Protein AF-A0A3M6UM29-F1 (afdb_monomer_lite)

pLDDT: mean 79.61, std 13.06, range [40.94, 95.94]

Sequence (146 aa):
MTEQHSGCDASINTTGNTGFNSPPLSGGSNGEGGQTDKPPCGGGGGGFYSNGENSKNSGGGGKGGKGFLNGGEGGTHWGGFGGGGGYINFNESPGGGGGYSGGSGGANKNISCGGGGGSFNNGTNQQNECCYKTVGHGKVIITFLY

Radius of gyration: 13.98 Å; chains: 1; bounding box: 46×28×44 Å

Structure (mmCIF, N/CA/C/O backbone):
data_AF-A0A3M6UM29-F1
#
_entry.id   AF-A0A3M6UM29-F1
#
loop_
_atom_site.group_PDB
_atom_site.id
_atom_site.type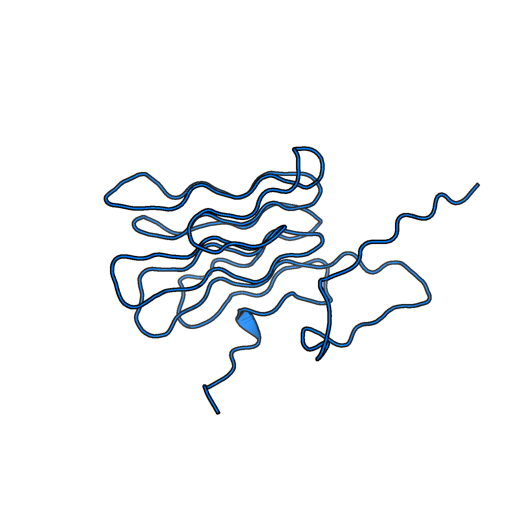_symbol
_atom_site.label_atom_id
_atom_site.label_alt_id
_atom_site.label_comp_id
_atom_site.label_asym_id
_atom_site.label_entity_id
_atom_site.label_seq_id
_atom_site.pdbx_PDB_ins_code
_atom_site.Cartn_x
_atom_site.Cartn_y
_atom_site.Cartn_z
_atom_site.occupancy
_atom_site.B_iso_or_equiv
_atom_site.auth_seq_id
_atom_site.auth_comp_id
_atom_site.auth_asym_id
_atom_site.auth_atom_id
_atom_site.pdbx_PDB_model_num
ATOM 1 N N . MET A 1 1 ? 24.978 -6.856 7.317 1.00 40.94 1 MET A N 1
ATOM 2 C CA . MET A 1 1 ? 23.648 -6.241 7.483 1.00 40.94 1 MET A CA 1
ATOM 3 C C . MET A 1 1 ? 23.496 -5.231 6.371 1.00 40.94 1 MET A C 1
ATOM 5 O O . MET A 1 1 ? 24.379 -4.396 6.231 1.00 40.94 1 MET A O 1
ATOM 9 N N . THR A 1 2 ? 22.473 -5.377 5.537 1.00 56.03 2 THR A N 1
ATOM 10 C CA . THR A 1 2 ? 22.030 -4.328 4.611 1.00 56.03 2 THR A CA 1
ATOM 11 C C . THR A 1 2 ? 21.560 -3.125 5.428 1.00 56.03 2 THR A C 1
ATOM 13 O O . THR A 1 2 ? 20.9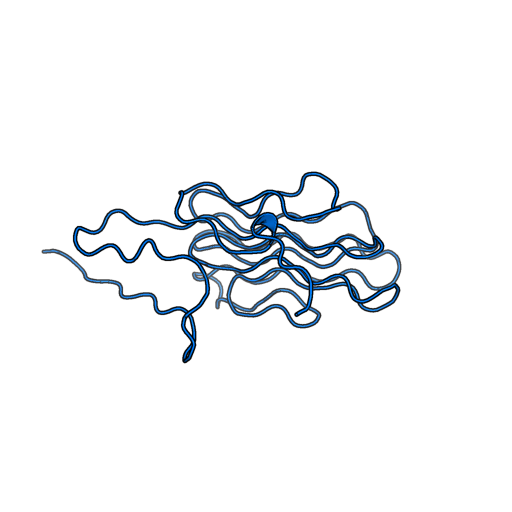78 -3.311 6.497 1.00 56.03 2 THR A O 1
ATOM 16 N N . GLU A 1 3 ? 21.868 -1.908 4.979 1.00 66.75 3 GLU A N 1
ATOM 17 C CA . GLU A 1 3 ? 21.378 -0.697 5.639 1.00 66.75 3 GLU A CA 1
ATOM 18 C C . GLU A 1 3 ? 19.846 -0.690 5.634 1.00 66.75 3 GLU A C 1
ATOM 20 O O . GLU A 1 3 ? 19.208 -0.978 4.621 1.00 66.75 3 GLU A O 1
ATOM 25 N N . GLN A 1 4 ? 19.263 -0.423 6.799 1.00 70.81 4 GLN A N 1
ATOM 26 C CA . GLN A 1 4 ? 17.821 -0.388 6.994 1.00 70.81 4 GLN A CA 1
ATOM 27 C C . GLN A 1 4 ? 17.336 1.057 6.923 1.00 70.81 4 GLN A C 1
ATOM 29 O O . GLN A 1 4 ? 17.934 1.962 7.507 1.00 70.81 4 GLN A O 1
ATOM 34 N N . HIS A 1 5 ? 16.201 1.259 6.262 1.00 81.44 5 HIS A N 1
ATOM 35 C CA . HIS A 1 5 ? 15.602 2.571 6.095 1.00 81.44 5 HIS A CA 1
ATOM 36 C C . HIS A 1 5 ? 14.177 2.572 6.655 1.00 81.44 5 HIS A C 1
ATOM 38 O O . HIS A 1 5 ? 13.233 2.168 5.983 1.00 81.44 5 HIS A O 1
ATOM 44 N N . SER A 1 6 ? 14.007 3.081 7.877 1.00 83.25 6 SER A N 1
ATOM 45 C CA . SER A 1 6 ? 12.703 3.155 8.564 1.00 83.25 6 SER A CA 1
ATOM 46 C C . SER A 1 6 ? 11.633 3.935 7.790 1.00 83.25 6 SER A C 1
ATOM 48 O O . SER A 1 6 ? 10.443 3.760 8.023 1.00 83.25 6 SER A O 1
ATOM 50 N N . GLY A 1 7 ? 12.037 4.774 6.833 1.00 87.50 7 GLY A N 1
ATOM 51 C CA . GLY A 1 7 ? 11.116 5.443 5.922 1.00 87.50 7 GLY A CA 1
ATOM 52 C C . GLY A 1 7 ? 10.334 4.480 5.021 1.00 87.50 7 GLY A C 1
ATOM 53 O O . GLY A 1 7 ? 9.215 4.813 4.640 1.00 87.50 7 GLY A O 1
ATOM 54 N N . CYS A 1 8 ? 10.891 3.311 4.682 1.00 87.31 8 CYS A N 1
ATOM 55 C CA . CYS A 1 8 ? 10.223 2.310 3.838 1.00 87.31 8 CYS A CA 1
ATOM 56 C C . CYS A 1 8 ? 9.182 1.487 4.597 1.00 87.31 8 CYS A C 1
ATOM 58 O O . CYS A 1 8 ? 8.257 0.919 4.010 1.00 87.31 8 CYS A O 1
ATOM 60 N N . ASP A 1 9 ? 9.379 1.409 5.907 1.00 85.75 9 ASP A N 1
ATOM 61 C CA . ASP A 1 9 ? 8.584 0.626 6.827 1.00 85.75 9 ASP A CA 1
ATOM 62 C C . ASP A 1 9 ? 7.226 1.301 7.067 1.00 85.75 9 ASP A C 1
ATOM 64 O O . ASP A 1 9 ? 7.090 2.523 6.955 1.00 85.75 9 ASP A O 1
ATOM 68 N N . ALA A 1 10 ? 6.200 0.509 7.383 1.00 84.06 10 ALA A N 1
ATOM 69 C CA . ALA A 1 10 ? 4.879 1.040 7.709 1.00 84.06 10 ALA A CA 1
ATOM 70 C C . ALA A 1 10 ? 4.936 1.932 8.962 1.00 84.06 10 ALA A C 1
ATOM 72 O O . ALA A 1 10 ? 5.679 1.677 9.908 1.00 84.06 10 ALA A O 1
ATOM 73 N N . SER A 1 11 ? 4.120 2.981 8.984 1.00 84.81 11 SER A N 1
ATOM 74 C CA . SER A 1 11 ? 4.041 3.913 10.107 1.00 84.81 11 SER A CA 1
ATOM 75 C C . SER A 1 11 ? 3.013 3.437 11.130 1.00 84.81 11 SER A C 1
ATOM 77 O O . SER A 1 11 ? 1.945 2.947 10.766 1.00 84.81 11 SER A O 1
ATOM 79 N N . ILE A 1 12 ? 3.304 3.622 12.421 1.00 82.81 12 ILE A N 1
ATOM 80 C CA . ILE A 1 12 ? 2.328 3.409 13.507 1.00 82.81 12 ILE A CA 1
ATOM 81 C C . ILE A 1 12 ? 1.291 4.536 13.596 1.00 82.81 12 ILE A C 1
ATOM 83 O O . ILE A 1 12 ? 0.257 4.376 14.240 1.00 82.81 12 ILE A O 1
ATOM 87 N N . ASN A 1 13 ? 1.559 5.668 12.944 1.00 85.25 13 ASN A N 1
ATOM 88 C CA . ASN A 1 13 ? 0.645 6.799 12.873 1.00 85.25 13 ASN A CA 1
ATOM 89 C C . ASN A 1 13 ? -0.325 6.628 11.706 1.00 85.25 13 ASN A C 1
ATOM 91 O O . ASN A 1 13 ? -0.055 5.894 10.758 1.00 85.25 13 ASN A O 1
ATOM 95 N N . THR A 1 14 ? -1.406 7.405 11.715 1.00 87.38 14 THR A N 1
ATOM 96 C CA . THR A 1 14 ? -2.352 7.471 10.591 1.00 87.38 14 THR A CA 1
ATOM 97 C C . THR A 1 14 ? -1.738 8.018 9.310 1.00 87.38 14 THR A C 1
ATOM 99 O O . THR A 1 14 ? -2.303 7.798 8.242 1.00 87.38 14 THR A O 1
ATOM 102 N N . THR A 1 15 ? -0.585 8.679 9.400 1.00 91.12 15 THR A N 1
ATOM 103 C CA . THR A 1 15 ? 0.176 9.209 8.267 1.00 91.12 15 THR A CA 1
ATOM 104 C C . THR A 1 15 ? 1.334 8.289 7.900 1.00 91.12 15 THR A C 1
ATOM 106 O O . THR A 1 15 ? 2.078 7.853 8.783 1.00 91.12 15 THR A O 1
ATOM 109 N N . GLY A 1 16 ? 1.491 8.018 6.602 1.00 90.50 16 GLY A N 1
ATOM 110 C CA . GLY A 1 16 ? 2.591 7.220 6.064 1.00 90.50 16 GLY A CA 1
ATOM 111 C C . GLY A 1 16 ? 3.958 7.909 6.123 1.00 90.50 16 GLY A C 1
ATOM 112 O O . GLY A 1 16 ? 4.074 9.131 6.216 1.00 90.50 16 GLY A O 1
ATOM 113 N N . ASN A 1 17 ? 5.008 7.097 6.052 1.00 90.88 17 ASN A N 1
ATOM 114 C CA . ASN A 1 17 ? 6.402 7.526 6.030 1.00 90.88 17 ASN A CA 1
ATOM 115 C C . ASN A 1 17 ? 6.825 7.973 4.627 1.00 90.88 17 ASN A C 1
ATOM 117 O O . ASN A 1 17 ? 6.224 7.567 3.641 1.00 90.88 17 ASN A O 1
ATOM 121 N N . THR A 1 18 ? 7.883 8.779 4.518 1.00 89.31 18 THR A N 1
ATOM 122 C CA . THR A 1 18 ? 8.350 9.397 3.258 1.00 89.31 18 THR A CA 1
ATOM 123 C C . THR A 1 18 ? 9.221 8.508 2.364 1.00 89.31 18 THR A C 1
ATOM 125 O O . THR A 1 18 ? 9.541 8.914 1.250 1.00 89.31 18 THR A O 1
ATOM 128 N N . GLY A 1 19 ? 9.646 7.333 2.836 1.00 88.75 19 GLY A N 1
ATOM 129 C CA . GLY A 1 19 ? 10.620 6.489 2.132 1.00 88.75 19 GLY A CA 1
ATOM 130 C C . GLY A 1 19 ? 12.065 6.952 2.318 1.00 88.75 19 GLY A C 1
ATOM 131 O O . GLY A 1 19 ? 12.370 7.756 3.203 1.00 88.75 19 GLY A O 1
ATOM 132 N N . PHE A 1 20 ? 12.961 6.430 1.480 1.00 87.88 20 PHE A N 1
ATOM 133 C CA . PHE A 1 20 ? 14.392 6.732 1.498 1.00 87.88 20 PHE A CA 1
ATOM 134 C C . PHE A 1 20 ? 14.919 6.995 0.095 1.00 87.88 20 PHE A C 1
ATOM 136 O O . PHE A 1 20 ? 14.619 6.245 -0.832 1.00 87.88 20 PHE A O 1
ATOM 143 N N . ASN A 1 21 ? 15.707 8.068 -0.040 1.00 80.81 21 ASN A N 1
ATOM 144 C CA . ASN A 1 21 ? 16.340 8.502 -1.289 1.00 80.81 21 ASN A CA 1
ATOM 145 C C . ASN A 1 21 ? 15.387 8.536 -2.504 1.00 80.81 21 ASN A C 1
ATOM 147 O O . ASN A 1 21 ? 15.790 8.411 -3.660 1.00 80.81 21 ASN A O 1
ATOM 151 N N . SER A 1 22 ? 14.104 8.745 -2.227 1.00 69.38 22 SER A N 1
ATOM 152 C CA . SER A 1 22 ? 13.019 8.872 -3.188 1.00 69.38 22 SER A CA 1
ATOM 153 C C . SER A 1 22 ? 12.535 10.327 -3.176 1.00 69.38 22 SER A C 1
ATOM 155 O O . SER A 1 22 ? 12.710 11.030 -2.178 1.00 69.38 22 SER A O 1
ATOM 157 N N . PRO A 1 23 ? 11.965 10.841 -4.281 1.00 66.56 23 PRO A N 1
ATOM 158 C CA . PRO A 1 23 ? 11.116 12.034 -4.214 1.00 66.56 23 PRO A CA 1
ATOM 159 C C . PRO A 1 23 ? 10.088 11.868 -3.081 1.00 66.56 23 PRO A C 1
ATOM 161 O O . PRO A 1 23 ? 9.762 10.725 -2.763 1.00 66.56 23 PRO A O 1
ATOM 164 N N . PRO A 1 24 ? 9.599 12.959 -2.461 1.00 62.28 24 PRO A N 1
ATOM 165 C CA . PRO A 1 24 ? 8.769 12.902 -1.258 1.00 62.28 24 PRO A CA 1
ATOM 166 C C . PRO A 1 24 ? 7.397 12.299 -1.573 1.00 62.28 24 PRO A C 1
ATOM 168 O O . PRO A 1 24 ? 6.405 12.999 -1.740 1.00 62.28 24 PRO A O 1
ATOM 171 N N . LEU A 1 25 ? 7.357 10.979 -1.683 1.00 72.12 25 LEU A N 1
ATOM 172 C CA . LEU A 1 25 ? 6.161 10.188 -1.868 1.00 72.12 25 LEU A CA 1
ATOM 173 C C . LEU A 1 25 ? 5.981 9.427 -0.586 1.00 72.12 25 LEU A C 1
ATOM 175 O O . LEU A 1 25 ? 6.502 8.325 -0.396 1.00 72.12 25 LEU A O 1
ATOM 179 N N . SER A 1 26 ? 5.267 10.081 0.314 1.00 85.06 26 SER A N 1
ATOM 180 C CA . SER A 1 26 ? 4.799 9.433 1.513 1.00 85.06 26 SER A CA 1
ATOM 181 C C . SER A 1 26 ? 3.896 8.262 1.154 1.00 85.06 26 SER A C 1
ATOM 183 O O . SER A 1 26 ? 3.124 8.320 0.190 1.00 85.06 26 SER A O 1
ATOM 185 N N . GLY A 1 27 ? 3.976 7.202 1.952 1.00 90.81 27 GLY A N 1
ATOM 186 C CA . GLY A 1 27 ? 2.893 6.240 2.019 1.00 90.81 27 GLY A CA 1
ATOM 187 C C . GLY A 1 27 ? 1.572 6.960 2.300 1.00 90.81 27 GLY A C 1
ATOM 188 O O . GLY A 1 27 ? 1.536 8.072 2.836 1.00 90.81 27 GLY A O 1
ATOM 189 N N . GLY A 1 28 ? 0.479 6.326 1.904 1.00 93.81 28 GLY A N 1
ATOM 190 C CA . GLY A 1 28 ? -0.867 6.824 2.113 1.00 93.81 28 GLY A CA 1
ATOM 191 C C . GLY A 1 28 ? -1.166 7.058 3.590 1.00 93.81 28 GLY A C 1
ATOM 192 O O . GLY A 1 28 ? -0.521 6.507 4.491 1.00 93.81 28 GLY A O 1
ATOM 193 N N . SER A 1 29 ? -2.190 7.870 3.819 1.00 93.56 29 SER A N 1
ATOM 194 C CA . SER A 1 29 ? -2.623 8.286 5.148 1.00 93.56 29 SER A CA 1
ATOM 195 C C . SER A 1 29 ? -4.117 8.064 5.300 1.00 93.56 29 SER A C 1
ATOM 197 O O . SER A 1 29 ? -4.854 8.126 4.321 1.00 93.56 29 SER A O 1
ATOM 199 N N . ASN A 1 30 ? -4.581 7.852 6.529 1.00 91.94 30 ASN A N 1
ATOM 200 C CA . ASN A 1 30 ? -6.003 7.722 6.856 1.00 91.94 30 ASN A CA 1
ATOM 201 C C . ASN A 1 30 ? -6.750 6.650 6.039 1.00 91.94 30 ASN A C 1
ATOM 203 O O . ASN A 1 30 ? -7.963 6.732 5.891 1.00 91.94 30 ASN A O 1
ATOM 207 N N . GLY A 1 31 ? -6.053 5.610 5.574 1.00 91.75 31 GLY A N 1
ATOM 208 C CA . GLY A 1 31 ? -6.652 4.504 4.825 1.00 91.75 31 GLY A CA 1
ATOM 209 C C . GLY A 1 31 ? -6.635 4.711 3.315 1.00 91.75 31 GLY A C 1
ATOM 210 O O . GLY A 1 31 ? -7.186 3.892 2.583 1.00 91.75 31 GLY A O 1
ATOM 211 N N . GLU A 1 32 ? -5.995 5.774 2.840 1.00 95.94 32 GLU A N 1
ATOM 212 C CA . GLU A 1 32 ? -5.807 6.021 1.417 1.00 95.94 32 GLU A CA 1
ATOM 213 C C . GLU A 1 32 ? -4.661 5.182 0.835 1.00 95.94 32 GLU A C 1
ATOM 215 O O . GLU A 1 32 ? -3.726 4.778 1.536 1.00 95.94 32 GLU A O 1
ATOM 220 N N . GLY A 1 33 ? -4.734 4.906 -0.466 1.00 94.56 33 GLY A N 1
ATOM 221 C CA . GLY A 1 33 ? -3.656 4.289 -1.229 1.00 94.56 33 GLY A CA 1
ATOM 222 C C . GLY A 1 33 ? -2.397 5.155 -1.284 1.00 94.56 33 GLY A C 1
ATOM 223 O O . GLY A 1 33 ? -2.428 6.370 -1.089 1.00 94.56 33 GLY A O 1
ATOM 224 N N . GLY A 1 34 ? -1.266 4.509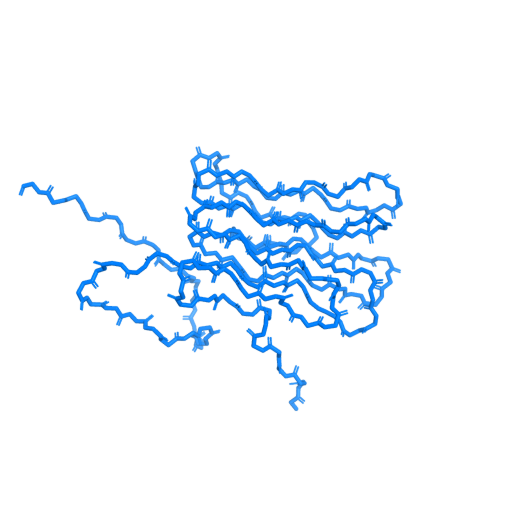 -1.546 1.00 93.06 34 GLY A N 1
ATOM 225 C CA . GLY A 1 34 ? 0.017 5.172 -1.721 1.00 93.06 34 GLY A CA 1
ATOM 226 C C . GLY A 1 34 ? 0.146 5.829 -3.093 1.00 93.06 34 GLY A C 1
ATOM 227 O O . GLY A 1 34 ? -0.472 5.407 -4.076 1.00 93.06 34 GLY A O 1
ATOM 228 N N . GLN A 1 35 ? 0.986 6.859 -3.151 1.00 90.81 35 GLN A N 1
ATOM 229 C CA . GLN A 1 35 ? 1.280 7.611 -4.372 1.00 90.81 35 GLN A CA 1
ATOM 230 C C . GLN A 1 35 ? 2.491 7.039 -5.121 1.00 90.81 35 GLN A C 1
ATOM 232 O O . GLN A 1 35 ? 3.201 6.162 -4.622 1.00 90.81 35 GLN A O 1
ATOM 237 N N . THR A 1 36 ? 2.743 7.541 -6.325 1.00 86.62 36 THR A N 1
ATOM 238 C CA . THR A 1 36 ? 3.941 7.225 -7.121 1.00 86.62 36 THR A CA 1
ATOM 239 C C . THR A 1 36 ? 4.513 8.478 -7.786 1.00 86.62 36 THR A C 1
ATOM 241 O O . THR A 1 36 ? 3.822 9.485 -7.916 1.00 86.62 36 THR A O 1
ATOM 244 N N . ASP A 1 37 ? 5.788 8.443 -8.189 1.00 78.38 37 ASP A N 1
ATOM 245 C CA . ASP A 1 37 ? 6.424 9.589 -8.849 1.00 78.38 37 ASP A CA 1
ATOM 246 C C . ASP A 1 37 ? 6.156 9.593 -10.354 1.00 78.38 37 ASP A C 1
ATOM 248 O O . ASP A 1 37 ? 5.614 8.657 -10.958 1.00 78.38 37 ASP A O 1
ATOM 252 N N . LYS A 1 38 ? 6.643 10.659 -10.988 1.00 71.88 38 LYS A N 1
ATOM 253 C CA . LYS A 1 38 ? 6.858 10.736 -12.423 1.00 71.88 38 LYS A CA 1
ATOM 254 C C . LYS A 1 38 ? 7.617 9.505 -12.935 1.00 71.88 38 LYS A C 1
ATOM 256 O O . LYS A 1 38 ? 8.562 9.034 -12.309 1.00 71.88 38 LYS A O 1
ATOM 261 N N . PRO A 1 39 ? 7.217 8.989 -14.100 1.00 68.56 39 PRO A N 1
ATOM 262 C CA . PRO A 1 39 ? 7.740 7.739 -14.611 1.00 68.56 39 PRO A CA 1
ATOM 263 C C . PRO A 1 39 ? 9.212 7.824 -15.035 1.00 68.56 39 PRO A C 1
ATOM 265 O O . PRO A 1 39 ? 9.683 8.902 -15.408 1.00 68.56 39 PRO A O 1
ATOM 268 N N . PRO A 1 40 ? 9.906 6.675 -15.074 1.00 70.44 40 PRO A N 1
ATOM 269 C CA . PRO A 1 40 ? 9.375 5.344 -14.760 1.00 70.44 40 PRO A CA 1
ATOM 270 C C . PRO A 1 40 ? 9.507 5.011 -13.262 1.00 70.44 40 PRO A C 1
ATOM 272 O O . PRO A 1 40 ? 10.611 5.033 -12.736 1.00 70.44 40 PRO A O 1
ATOM 275 N N . CYS A 1 41 ? 8.398 4.697 -12.580 1.00 80.31 41 CYS A N 1
ATOM 276 C CA . CYS A 1 41 ? 8.378 4.322 -11.156 1.00 80.31 41 CYS A CA 1
ATOM 277 C C . CYS A 1 41 ? 7.446 3.126 -10.899 1.00 80.31 41 CYS A C 1
ATOM 279 O O . CYS A 1 41 ? 6.612 2.770 -11.737 1.00 80.31 41 CYS A O 1
ATOM 281 N N . GLY A 1 42 ? 7.569 2.494 -9.734 1.00 86.81 42 GLY A N 1
ATOM 282 C CA . GLY A 1 42 ? 6.623 1.478 -9.273 1.00 86.81 42 GLY A CA 1
ATOM 283 C C . GLY A 1 42 ? 5.257 2.080 -8.928 1.00 86.81 42 GLY A C 1
ATOM 284 O O . GLY A 1 42 ? 5.158 3.269 -8.647 1.00 86.81 42 GLY A O 1
ATOM 285 N N . GLY A 1 43 ? 4.180 1.295 -8.972 1.00 90.00 43 GLY A N 1
ATOM 286 C CA . GLY A 1 43 ? 2.846 1.774 -8.576 1.00 90.00 43 GLY A CA 1
ATOM 287 C C . GLY A 1 43 ? 2.712 1.885 -7.055 1.00 90.00 43 GLY A C 1
ATOM 288 O O . GLY A 1 43 ? 3.391 1.167 -6.329 1.00 90.00 43 GLY A O 1
ATOM 289 N N . GLY A 1 44 ? 1.835 2.748 -6.552 1.00 92.62 44 GLY A N 1
ATOM 290 C CA . GLY A 1 44 ? 1.518 2.796 -5.122 1.00 92.62 44 GLY A CA 1
ATOM 291 C C . GLY A 1 44 ? 0.701 1.583 -4.662 1.00 92.62 44 GLY A C 1
ATOM 292 O O . GLY A 1 44 ? 0.058 0.913 -5.460 1.00 92.62 44 GLY A O 1
ATOM 293 N N . GLY A 1 45 ? 0.707 1.273 -3.375 1.00 93.88 45 GLY A N 1
ATOM 294 C CA . GLY A 1 45 ? -0.096 0.217 -2.761 1.00 93.88 45 GLY A CA 1
ATOM 295 C C . GLY A 1 45 ? -1.518 0.681 -2.457 1.00 93.88 45 GLY A C 1
ATOM 296 O O . GLY A 1 45 ? -1.769 1.875 -2.325 1.00 93.88 45 GLY A O 1
ATOM 297 N N . GLY A 1 46 ? -2.468 -0.246 -2.347 1.00 94.44 46 GLY A N 1
ATOM 298 C CA . GLY A 1 46 ? -3.837 0.081 -1.938 1.00 94.44 46 GLY A CA 1
ATOM 299 C C . GLY A 1 46 ? -3.966 0.324 -0.434 1.00 94.44 46 GLY A C 1
ATOM 300 O O . GLY A 1 46 ? -3.315 -0.343 0.362 1.00 94.44 46 GLY A O 1
ATOM 301 N N . GLY A 1 47 ? -4.814 1.271 -0.040 1.00 94.06 47 GLY A N 1
ATOM 302 C CA . GLY A 1 47 ? -5.214 1.467 1.352 1.00 94.06 47 GLY A CA 1
ATOM 303 C C . GLY A 1 47 ? -6.519 0.741 1.667 1.00 94.06 47 GLY A C 1
ATOM 304 O O . GLY A 1 47 ? -7.008 -0.076 0.891 1.00 94.06 47 GLY A O 1
ATOM 305 N N . PHE A 1 48 ? -7.133 1.036 2.802 1.00 92.19 48 PHE A N 1
ATOM 306 C CA . PHE A 1 48 ? -8.439 0.496 3.146 1.00 92.19 48 PHE A CA 1
ATOM 307 C C . PHE A 1 48 ? -9.538 1.028 2.211 1.00 92.19 48 PHE A C 1
ATOM 309 O O . PHE A 1 48 ? -10.316 0.235 1.678 1.00 92.19 48 PHE A O 1
ATOM 316 N N . TYR A 1 49 ? -9.568 2.343 1.961 1.00 93.00 49 TYR A N 1
ATOM 317 C CA . TYR A 1 49 ? -10.638 3.009 1.206 1.00 93.00 49 TYR A CA 1
ATOM 318 C C . TYR A 1 49 ? -10.368 3.126 -0.294 1.00 93.00 49 TYR A C 1
ATOM 320 O O . TYR A 1 49 ? -11.312 3.139 -1.083 1.00 93.00 49 TYR A O 1
ATOM 328 N N . SER A 1 50 ? -9.1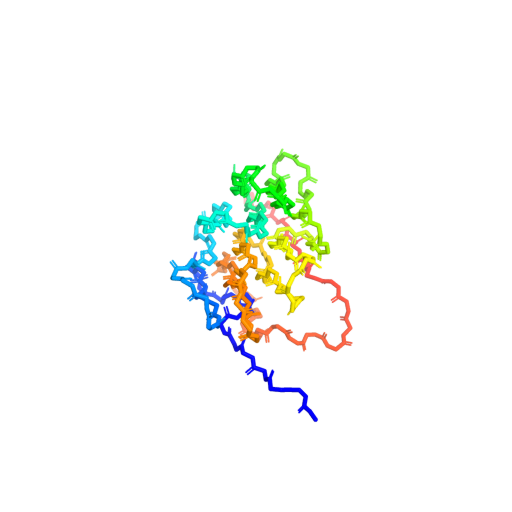01 3.213 -0.706 1.00 95.31 50 SER A N 1
ATOM 329 C CA . SER A 1 50 ? -8.754 3.533 -2.091 1.00 95.31 50 SER A CA 1
ATOM 330 C C . SER A 1 50 ? -7.607 2.694 -2.647 1.00 95.31 50 SER A C 1
ATOM 332 O O . SER A 1 50 ? -6.811 2.086 -1.931 1.00 95.31 50 SER A O 1
ATOM 334 N N . ASN A 1 51 ? -7.565 2.622 -3.976 1.00 95.56 51 ASN A N 1
ATOM 335 C CA . ASN A 1 51 ? -6.488 1.962 -4.704 1.00 95.56 51 ASN A CA 1
ATOM 336 C C . ASN A 1 51 ? -5.225 2.832 -4.687 1.00 95.56 51 ASN A C 1
ATOM 338 O O . ASN A 1 51 ? -5.307 4.053 -4.568 1.00 95.56 51 ASN A O 1
ATOM 342 N N . GLY A 1 52 ? -4.073 2.197 -4.871 1.00 93.62 52 GLY A N 1
ATOM 343 C CA . GLY A 1 52 ? -2.809 2.889 -5.073 1.00 93.62 52 GLY A CA 1
ATOM 344 C C . GLY A 1 52 ? -2.710 3.522 -6.456 1.00 93.62 52 GLY A C 1
ATOM 345 O O . GLY A 1 52 ? -3.359 3.095 -7.418 1.00 93.62 52 GLY A O 1
ATOM 346 N N . GLU A 1 53 ? -1.876 4.550 -6.561 1.00 92.69 53 GLU A N 1
ATOM 347 C CA . GLU A 1 53 ? -1.669 5.272 -7.811 1.00 92.69 53 GLU A CA 1
ATOM 348 C C . GLU A 1 53 ? -0.912 4.415 -8.841 1.00 92.69 53 GLU A C 1
ATOM 350 O O . GLU A 1 53 ? 0.093 3.770 -8.536 1.00 92.69 53 GLU A O 1
ATOM 355 N N . ASN A 1 54 ? -1.378 4.419 -10.092 1.00 89.56 54 ASN A N 1
ATOM 356 C CA . ASN A 1 54 ? -0.636 3.822 -11.201 1.00 89.56 54 ASN A CA 1
ATOM 357 C C . ASN A 1 54 ? 0.501 4.754 -11.623 1.00 89.56 54 ASN A C 1
ATOM 359 O O . ASN A 1 54 ? 0.263 5.938 -11.862 1.00 89.56 54 ASN A O 1
ATOM 363 N N . SER A 1 55 ? 1.703 4.219 -11.838 1.00 84.50 55 SER A N 1
ATOM 364 C CA . SER A 1 55 ? 2.746 5.005 -12.497 1.00 84.50 55 SER A CA 1
ATOM 365 C C . SER A 1 55 ? 2.397 5.188 -13.976 1.00 84.50 55 SER A C 1
ATOM 367 O O . SER A 1 55 ? 1.839 4.297 -14.624 1.00 84.50 55 SER A O 1
ATOM 369 N N . LYS A 1 56 ? 2.694 6.366 -14.532 1.00 74.62 56 LYS A N 1
ATOM 370 C CA . LYS A 1 56 ? 2.428 6.652 -15.950 1.00 74.62 56 LYS A CA 1
ATOM 371 C C . LYS A 1 56 ? 3.317 5.769 -16.838 1.00 74.62 56 LYS A C 1
ATOM 373 O O . LYS A 1 56 ? 4.475 5.513 -16.539 1.00 74.62 56 LYS A O 1
ATOM 378 N N . ASN A 1 57 ? 2.767 5.289 -17.947 1.00 58.50 57 ASN A N 1
ATOM 379 C CA . ASN A 1 57 ? 3.249 4.095 -18.652 1.00 58.50 57 ASN A CA 1
ATOM 380 C C . ASN A 1 57 ? 4.473 4.305 -19.578 1.00 58.50 57 ASN A C 1
ATOM 382 O O . ASN A 1 57 ? 4.556 3.714 -20.653 1.00 58.50 57 ASN A O 1
ATOM 386 N N . SER A 1 58 ? 5.433 5.143 -19.192 1.00 54.31 58 SER A N 1
ATOM 387 C CA . SER A 1 58 ? 6.647 5.372 -19.982 1.00 54.31 58 SER A CA 1
ATOM 388 C C . SER A 1 58 ? 7.742 4.378 -19.576 1.00 54.31 58 SER A C 1
ATOM 390 O O . SER A 1 58 ? 8.582 4.706 -18.752 1.00 54.31 58 SER A O 1
ATOM 392 N N . GLY A 1 59 ? 7.736 3.160 -20.137 1.00 54.31 59 GLY A N 1
ATOM 393 C CA . GLY A 1 59 ? 8.905 2.258 -20.089 1.00 54.31 59 GLY A CA 1
ATOM 394 C C . GLY A 1 59 ? 9.006 1.282 -18.905 1.00 54.31 59 GLY A C 1
ATOM 395 O O . GLY A 1 59 ? 10.112 1.002 -18.450 1.00 54.31 59 GLY A O 1
ATOM 396 N N . GLY A 1 60 ? 7.883 0.738 -18.420 1.00 56.53 60 GLY A N 1
ATOM 397 C CA . GLY A 1 60 ? 7.880 -0.310 -17.379 1.00 56.53 60 GLY A CA 1
ATOM 398 C C . GLY A 1 60 ? 7.426 0.152 -15.991 1.00 56.53 60 GLY A C 1
ATOM 399 O O . GLY A 1 60 ? 7.826 -0.436 -14.989 1.00 56.53 60 GLY A O 1
ATOM 400 N N . GLY A 1 61 ? 6.614 1.212 -15.925 1.00 65.75 61 GLY A N 1
ATOM 401 C CA . GLY A 1 61 ? 5.981 1.658 -14.683 1.00 65.75 61 GLY A CA 1
ATOM 402 C C . GLY A 1 61 ? 5.009 0.620 -14.107 1.00 65.75 61 GLY A C 1
ATOM 403 O O . GLY A 1 61 ? 4.455 -0.209 -14.830 1.00 65.75 61 GLY A O 1
ATOM 404 N N . GLY A 1 62 ? 4.813 0.653 -12.790 1.00 80.12 62 GLY A N 1
ATOM 405 C CA . GLY A 1 62 ? 3.941 -0.294 -12.095 1.00 80.12 62 GLY A CA 1
ATOM 406 C C . GLY A 1 62 ? 2.481 0.163 -11.996 1.00 80.12 62 GLY A C 1
ATOM 407 O O . GLY A 1 62 ? 2.204 1.339 -11.753 1.00 80.12 62 GLY A O 1
ATOM 408 N N . LYS A 1 63 ? 1.536 -0.777 -12.121 1.00 89.38 63 LYS A N 1
ATOM 409 C CA . LYS A 1 63 ? 0.148 -0.557 -11.693 1.00 89.38 63 LYS A CA 1
ATOM 410 C C . LYS A 1 63 ? 0.097 -0.492 -10.170 1.00 89.38 63 LYS A C 1
ATOM 412 O O . LYS A 1 63 ? 0.791 -1.247 -9.484 1.00 89.38 63 LYS A O 1
ATOM 417 N N . GLY A 1 64 ? -0.737 0.403 -9.664 1.00 90.69 64 GLY A N 1
ATOM 418 C CA . GLY A 1 64 ? -1.008 0.506 -8.247 1.00 90.69 64 GLY A CA 1
ATOM 419 C C . GLY A 1 64 ? -1.840 -0.673 -7.745 1.00 90.69 64 GLY A C 1
ATOM 420 O O . GLY A 1 64 ? -2.625 -1.266 -8.492 1.00 90.69 64 GLY A O 1
ATOM 421 N N . GLY A 1 65 ? -1.653 -1.007 -6.472 1.00 92.56 65 GLY A N 1
ATOM 422 C CA . GLY A 1 65 ? -2.409 -2.037 -5.778 1.00 92.56 65 GLY A CA 1
ATOM 423 C C . GLY A 1 65 ? -3.879 -1.660 -5.598 1.00 92.56 65 GLY A C 1
ATOM 424 O O . GLY A 1 65 ? -4.273 -0.494 -5.684 1.00 92.56 65 GLY A O 1
ATOM 425 N N . LYS A 1 66 ? -4.720 -2.656 -5.336 1.00 93.44 66 LYS A N 1
ATOM 426 C CA . LYS A 1 66 ? -6.130 -2.460 -5.004 1.00 93.44 66 LYS A CA 1
ATOM 427 C C . LYS A 1 66 ? -6.291 -2.205 -3.520 1.00 93.44 66 LYS A C 1
ATOM 429 O O . LYS A 1 66 ? -5.643 -2.843 -2.695 1.00 93.44 66 LYS A O 1
ATOM 434 N N . GLY A 1 67 ? -7.189 -1.285 -3.190 1.00 92.69 67 GLY A N 1
ATOM 435 C CA . GLY A 1 67 ? -7.580 -1.077 -1.808 1.00 92.69 67 GLY A CA 1
ATOM 436 C C . GLY A 1 67 ? -8.267 -2.316 -1.235 1.00 92.69 67 GLY A C 1
ATOM 437 O O . GLY A 1 67 ? -8.758 -3.162 -1.988 1.00 92.69 67 GLY A O 1
ATOM 438 N N . PHE A 1 68 ? -8.323 -2.425 0.090 1.00 91.00 68 PHE A N 1
ATOM 439 C CA . PHE A 1 68 ? -8.902 -3.580 0.781 1.00 91.00 68 PHE A CA 1
ATOM 440 C C . PHE A 1 68 ? -10.337 -3.864 0.321 1.00 91.00 68 PHE A C 1
ATOM 442 O O . PHE A 1 68 ? -10.647 -4.989 -0.067 1.00 91.00 68 PHE A O 1
ATOM 449 N N . LEU A 1 69 ? -11.183 -2.828 0.260 1.00 89.06 69 LEU A N 1
ATOM 450 C CA . LEU A 1 69 ? -12.572 -2.943 -0.205 1.00 89.06 69 LEU A CA 1
ATOM 451 C C . LEU A 1 69 ? -12.694 -3.355 -1.685 1.00 89.06 69 LEU A C 1
ATOM 453 O O . LEU A 1 69 ? -13.745 -3.829 -2.106 1.00 89.06 69 LEU A O 1
ATOM 457 N N . ASN A 1 70 ? -11.609 -3.229 -2.456 1.00 91.38 70 ASN A N 1
ATOM 458 C CA . ASN A 1 70 ? -11.527 -3.573 -3.875 1.00 91.38 70 ASN A CA 1
ATOM 459 C C . ASN A 1 70 ? -10.686 -4.839 -4.141 1.00 91.38 70 ASN A C 1
ATOM 461 O O . ASN A 1 70 ? -10.213 -5.034 -5.261 1.00 91.38 70 ASN A O 1
ATOM 465 N N . GLY A 1 71 ? -10.471 -5.686 -3.129 1.00 89.00 71 GLY A N 1
ATOM 466 C CA . GLY A 1 71 ? -9.796 -6.982 -3.268 1.00 89.00 71 GLY A CA 1
ATOM 467 C C . GLY A 1 71 ? -8.346 -7.031 -2.776 1.00 89.00 71 GLY A C 1
ATOM 468 O O . GLY A 1 71 ? -7.784 -8.119 -2.705 1.00 89.00 71 GLY A O 1
ATOM 469 N N . GLY A 1 72 ? -7.748 -5.898 -2.387 1.00 87.50 72 GLY A N 1
ATOM 470 C CA . GLY A 1 72 ? -6.502 -5.883 -1.608 1.00 87.50 72 GLY A CA 1
ATOM 471 C C . GLY A 1 72 ? -5.224 -6.330 -2.329 1.00 87.50 72 GLY A C 1
ATOM 472 O O . GLY A 1 72 ? -4.241 -6.677 -1.677 1.00 87.50 72 GLY A O 1
ATOM 473 N N . GLU A 1 73 ? -5.214 -6.370 -3.658 1.00 89.44 73 GLU A N 1
ATOM 474 C CA . GLU A 1 73 ? -4.026 -6.736 -4.434 1.00 89.44 73 GLU A CA 1
ATOM 475 C C . GLU A 1 73 ? -2.879 -5.728 -4.220 1.00 89.44 73 GLU A C 1
ATOM 477 O O . GLU A 1 73 ? -3.105 -4.520 -4.152 1.00 89.44 73 GLU A O 1
ATOM 482 N N . GLY A 1 74 ? -1.638 -6.203 -4.121 1.00 87.12 74 GLY A N 1
ATOM 483 C CA . GLY A 1 74 ? -0.463 -5.334 -4.021 1.00 87.12 74 GLY A CA 1
ATOM 484 C C . GLY A 1 74 ? -0.117 -4.616 -5.327 1.00 87.12 74 GLY A C 1
ATOM 485 O O . GLY A 1 74 ? -0.622 -4.955 -6.397 1.00 87.12 74 GLY A O 1
ATOM 486 N N . GLY A 1 75 ? 0.757 -3.608 -5.255 1.00 87.12 75 GLY A N 1
ATOM 487 C CA . GLY A 1 75 ? 1.305 -2.972 -6.456 1.00 87.12 75 GLY A CA 1
ATOM 488 C C . GLY A 1 75 ? 2.137 -3.948 -7.301 1.00 87.12 75 GLY A C 1
ATOM 489 O O . GLY A 1 75 ? 2.789 -4.854 -6.785 1.00 87.12 75 GLY A O 1
ATOM 490 N N . THR A 1 76 ? 2.147 -3.776 -8.623 1.00 85.50 76 THR A N 1
ATOM 491 C CA . THR A 1 76 ? 2.910 -4.672 -9.519 1.00 85.50 76 THR A CA 1
ATOM 492 C C . THR A 1 76 ? 4.416 -4.572 -9.279 1.00 85.50 76 THR A C 1
ATOM 494 O O . THR A 1 76 ? 4.900 -3.495 -8.946 1.00 85.50 76 THR A O 1
ATOM 497 N N . HIS A 1 77 ? 5.153 -5.646 -9.575 1.00 81.06 77 HIS A N 1
ATOM 498 C CA . HIS A 1 77 ? 6.582 -5.809 -9.270 1.00 81.06 77 HIS A CA 1
ATOM 499 C C . HIS A 1 77 ? 6.828 -5.967 -7.764 1.00 81.06 77 HIS A C 1
ATOM 501 O O . HIS A 1 77 ? 7.398 -5.093 -7.118 1.00 81.06 77 HIS A O 1
ATOM 507 N N . TRP A 1 78 ? 6.416 -7.119 -7.227 1.00 78.69 78 TRP A N 1
ATOM 508 C CA . TRP A 1 78 ? 6.711 -7.560 -5.855 1.00 78.69 78 TRP A CA 1
ATOM 509 C C . TRP A 1 78 ? 6.013 -6.783 -4.725 1.00 78.69 78 TRP A C 1
ATOM 511 O O . TRP A 1 78 ? 6.399 -6.924 -3.566 1.00 78.69 78 TRP A O 1
ATOM 521 N N . GLY A 1 79 ? 4.960 -6.011 -5.016 1.00 77.94 79 GLY A N 1
ATOM 522 C CA . GLY A 1 79 ? 4.129 -5.409 -3.974 1.00 77.94 79 GLY A CA 1
ATOM 523 C C . GLY A 1 79 ? 3.263 -6.460 -3.275 1.00 77.94 79 GLY A C 1
ATOM 524 O O . GLY A 1 79 ? 2.501 -7.186 -3.913 1.00 77.94 79 GLY A O 1
ATOM 525 N N . GLY A 1 80 ? 3.378 -6.546 -1.949 1.00 81.31 80 GLY A N 1
ATOM 526 C CA . GLY A 1 80 ? 2.469 -7.332 -1.107 1.00 81.31 80 GLY A CA 1
ATOM 527 C C . GLY A 1 80 ? 1.138 -6.614 -0.857 1.00 81.31 80 GLY A C 1
ATOM 528 O O . GLY A 1 80 ? 0.936 -5.497 -1.326 1.00 81.31 80 GLY A O 1
ATOM 529 N N . PHE A 1 81 ? 0.233 -7.226 -0.085 1.00 82.75 81 PHE A N 1
ATOM 530 C CA . PHE A 1 81 ? -1.037 -6.602 0.319 1.00 82.75 81 PHE A CA 1
ATOM 531 C C . PHE A 1 81 ? -0.815 -5.180 0.867 1.00 82.75 81 PHE A C 1
ATOM 533 O O . PHE A 1 81 ? -0.034 -4.980 1.799 1.00 82.75 81 PHE A O 1
ATOM 540 N N . GLY A 1 82 ? -1.477 -4.197 0.251 1.00 85.56 82 GLY A N 1
ATOM 541 C CA . GLY A 1 82 ? -1.335 -2.770 0.553 1.00 85.56 82 GLY A CA 1
ATOM 542 C C . GLY A 1 82 ? 0.052 -2.162 0.294 1.00 85.56 82 GLY A C 1
ATOM 543 O O . GLY A 1 82 ? 0.242 -0.962 0.466 1.00 85.56 82 GLY A O 1
ATOM 544 N N . GLY A 1 83 ? 1.040 -2.956 -0.111 1.00 87.81 83 GLY A N 1
ATOM 545 C CA . GLY A 1 83 ? 2.395 -2.508 -0.410 1.00 87.81 83 GLY A CA 1
ATOM 546 C C . GLY A 1 83 ? 2.503 -1.896 -1.801 1.00 87.81 83 GLY A C 1
ATOM 547 O O . GLY A 1 83 ? 1.813 -2.309 -2.741 1.00 87.81 83 GLY A O 1
ATOM 548 N N . GLY A 1 84 ? 3.389 -0.910 -1.923 1.00 87.50 84 GLY A N 1
ATOM 549 C CA . GLY A 1 84 ? 3.771 -0.341 -3.208 1.00 87.50 84 GLY A CA 1
ATOM 550 C C . GLY A 1 84 ? 4.526 -1.351 -4.067 1.00 87.50 84 GLY A C 1
ATOM 551 O O . GLY A 1 84 ? 5.224 -2.233 -3.572 1.00 87.50 84 GLY A O 1
ATOM 552 N N . GLY A 1 85 ? 4.382 -1.211 -5.376 1.00 87.50 85 GLY A N 1
ATOM 553 C CA . GLY A 1 85 ? 5.156 -1.938 -6.365 1.00 87.50 85 GLY A CA 1
ATOM 554 C C . GLY A 1 85 ? 6.562 -1.366 -6.528 1.00 87.50 85 GLY A C 1
ATOM 555 O O . GLY A 1 85 ? 6.783 -0.166 -6.339 1.00 87.50 85 GLY A O 1
ATOM 556 N N . GLY A 1 86 ? 7.510 -2.217 -6.911 1.00 81.44 86 GLY A N 1
ATOM 557 C CA . GLY A 1 86 ? 8.867 -1.809 -7.261 1.00 81.44 86 GLY A CA 1
ATOM 558 C C . GLY A 1 86 ? 9.037 -1.387 -8.725 1.00 81.44 86 GLY A C 1
ATOM 559 O O . GLY A 1 86 ? 8.089 -1.380 -9.518 1.00 81.44 86 GLY A O 1
ATOM 560 N N . TYR A 1 87 ? 10.277 -1.061 -9.087 1.00 76.50 87 TYR A N 1
ATOM 561 C CA . TYR A 1 87 ? 10.701 -0.784 -10.461 1.00 76.50 87 TYR A CA 1
ATOM 562 C C . TYR A 1 87 ? 11.868 -1.695 -10.876 1.00 76.50 87 TYR A C 1
ATOM 564 O O . TYR A 1 87 ? 12.867 -1.793 -10.167 1.00 76.50 87 TYR A O 1
ATOM 572 N N . ILE A 1 88 ? 11.728 -2.372 -12.023 1.00 66.69 88 ILE A N 1
ATOM 573 C CA . ILE A 1 88 ? 12.572 -3.521 -12.407 1.00 66.69 88 ILE A CA 1
ATOM 574 C C . ILE A 1 88 ? 13.742 -3.201 -13.351 1.00 66.69 88 ILE A C 1
ATOM 576 O O . ILE A 1 88 ? 14.645 -4.020 -13.473 1.00 66.69 88 ILE A O 1
ATOM 580 N N . ASN A 1 89 ? 13.762 -2.045 -14.026 1.00 65.19 89 ASN A N 1
ATOM 581 C CA . ASN A 1 89 ? 14.732 -1.814 -15.111 1.00 65.19 89 ASN A CA 1
ATOM 582 C C . ASN A 1 89 ? 16.037 -1.125 -14.671 1.00 65.19 89 ASN A C 1
ATOM 584 O O . ASN A 1 89 ? 17.029 -1.217 -15.387 1.00 65.19 89 ASN A O 1
ATOM 588 N N . PHE A 1 90 ? 16.062 -0.440 -13.522 1.00 56.12 90 PHE A N 1
ATOM 589 C CA . PHE A 1 90 ? 17.268 0.209 -12.994 1.00 56.12 90 PHE A CA 1
ATOM 590 C C . PHE A 1 90 ? 17.316 0.055 -11.467 1.00 56.12 90 PHE A C 1
ATOM 592 O O . PHE A 1 90 ? 16.474 0.600 -10.761 1.00 56.12 90 PHE A O 1
ATOM 599 N N . ASN A 1 91 ? 18.313 -0.689 -10.980 1.00 58.06 91 ASN A N 1
ATOM 600 C CA . ASN A 1 91 ? 18.729 -0.794 -9.573 1.00 58.06 91 ASN A CA 1
ATOM 601 C C . ASN A 1 91 ? 17.676 -1.244 -8.541 1.00 58.06 91 ASN A C 1
ATOM 603 O O . ASN A 1 91 ? 17.797 -0.850 -7.386 1.00 58.06 91 ASN A O 1
ATOM 607 N N . GLU A 1 92 ? 16.710 -2.088 -8.933 1.00 65.38 92 GLU A N 1
ATOM 608 C CA . GLU A 1 92 ? 15.739 -2.741 -8.031 1.00 65.38 92 GLU A CA 1
ATOM 609 C C . GLU A 1 92 ? 15.209 -1.798 -6.942 1.00 65.38 92 GLU A C 1
ATOM 611 O O . GLU A 1 92 ? 15.575 -1.900 -5.776 1.00 65.38 92 GLU A O 1
ATOM 616 N N . SER A 1 93 ? 14.359 -0.844 -7.318 1.00 77.81 93 SER A N 1
ATOM 617 C CA . SER A 1 93 ? 13.794 0.106 -6.355 1.00 77.81 93 SER A CA 1
ATOM 618 C C . SER A 1 93 ? 12.511 -0.470 -5.747 1.00 77.81 93 SER A C 1
ATOM 620 O O . SER A 1 93 ? 11.483 -0.467 -6.436 1.00 77.81 93 SER A O 1
ATOM 622 N N . PRO A 1 94 ? 12.517 -0.991 -4.504 1.00 85.31 94 PRO A N 1
ATOM 623 C CA . PRO A 1 94 ? 11.320 -1.525 -3.867 1.00 85.31 94 PRO A CA 1
ATOM 624 C C . PRO A 1 94 ? 10.292 -0.430 -3.561 1.00 85.31 94 PRO A C 1
ATOM 626 O O . PRO A 1 94 ? 10.629 0.727 -3.292 1.00 85.31 94 PRO A O 1
ATOM 629 N N . GLY A 1 95 ? 9.016 -0.811 -3.569 1.00 88.19 95 GLY A N 1
ATOM 630 C CA . GLY A 1 95 ? 7.949 0.011 -3.005 1.00 88.19 95 GLY A CA 1
ATOM 631 C C . GLY A 1 95 ? 7.958 -0.001 -1.474 1.00 88.19 95 GLY A C 1
ATOM 632 O O . GLY A 1 95 ? 8.665 -0.786 -0.843 1.00 88.19 95 GLY A O 1
ATOM 633 N N . GLY A 1 96 ? 7.163 0.883 -0.880 1.00 89.81 96 GLY A N 1
ATOM 634 C CA . GLY A 1 96 ? 6.977 0.957 0.565 1.00 89.81 96 GLY A CA 1
ATOM 635 C C . GLY A 1 96 ? 6.046 -0.128 1.100 1.00 89.81 96 GLY A C 1
ATOM 636 O O . GLY A 1 96 ? 5.149 -0.612 0.399 1.00 89.81 96 GLY A O 1
ATOM 637 N N . GLY A 1 97 ? 6.233 -0.481 2.372 1.00 88.00 97 GLY A N 1
ATOM 638 C CA . GLY A 1 97 ? 5.372 -1.422 3.084 1.00 88.00 97 GLY A CA 1
ATOM 639 C C . GLY A 1 97 ? 3.923 -0.933 3.186 1.00 88.00 97 GLY A C 1
ATOM 640 O O . GLY A 1 97 ? 3.660 0.258 3.337 1.00 88.00 97 GLY A O 1
ATOM 641 N N . GLY A 1 98 ? 2.974 -1.862 3.090 1.00 85.38 98 GLY A N 1
ATOM 642 C CA . GLY A 1 98 ? 1.542 -1.583 3.207 1.00 85.38 98 GLY A CA 1
ATOM 643 C C . GLY A 1 98 ? 0.999 -1.664 4.630 1.00 85.38 98 GLY A C 1
ATOM 644 O O . GLY A 1 98 ? 1.716 -1.987 5.575 1.00 85.38 98 GLY A O 1
ATOM 645 N N . GLY A 1 99 ? -0.302 -1.430 4.772 1.00 80.19 99 GLY A N 1
ATOM 646 C CA . GLY A 1 99 ? -1.014 -1.568 6.037 1.00 80.19 99 GLY A CA 1
ATOM 647 C C . GLY A 1 99 ? -2.485 -1.198 5.895 1.00 80.19 99 GLY A C 1
ATOM 648 O O . GLY A 1 99 ? -3.150 -1.597 4.942 1.00 80.19 99 GLY A O 1
ATOM 649 N N . TYR A 1 100 ? -2.990 -0.421 6.855 1.00 88.69 100 TYR A N 1
ATOM 650 C CA . TYR A 1 100 ? -4.302 0.219 6.728 1.00 88.69 100 TYR A CA 1
ATOM 651 C C . TYR A 1 100 ? -4.325 1.219 5.564 1.00 88.69 100 TYR A C 1
ATOM 653 O O . TYR A 1 100 ? -5.315 1.306 4.848 1.00 88.69 100 TYR A O 1
ATOM 661 N N . SER A 1 101 ? -3.226 1.939 5.352 1.00 93.31 101 SER A N 1
ATOM 662 C CA . SER A 1 101 ? -3.000 2.783 4.178 1.00 93.31 101 SER A CA 1
ATOM 663 C C . SER A 1 101 ? -1.967 2.131 3.256 1.00 93.31 101 SER A C 1
ATOM 665 O O . SER A 1 101 ? -1.192 1.271 3.684 1.00 93.31 101 SER A O 1
ATOM 667 N N . GLY A 1 102 ? -1.945 2.536 1.990 1.00 94.06 102 GLY A N 1
ATOM 668 C CA . GLY A 1 102 ? -1.048 1.948 1.000 1.00 94.06 102 GLY A CA 1
ATOM 669 C C . GLY A 1 102 ? 0.382 2.490 1.072 1.00 94.06 102 GLY A C 1
ATOM 670 O O . GLY A 1 102 ? 0.571 3.682 1.285 1.00 94.06 102 GLY A O 1
ATOM 671 N N . GLY A 1 103 ? 1.403 1.661 0.859 1.00 93.88 103 GLY A N 1
ATOM 672 C CA . GLY A 1 103 ? 2.790 2.132 0.701 1.00 93.88 103 GLY A CA 1
ATOM 673 C C . GLY A 1 103 ? 3.008 2.839 -0.642 1.00 93.88 103 GLY A C 1
ATOM 674 O O . GLY A 1 103 ? 2.300 2.553 -1.603 1.00 93.88 103 GLY A O 1
ATOM 675 N N . SER A 1 104 ? 3.956 3.766 -0.761 1.00 92.62 104 SER A N 1
ATOM 676 C CA . SER A 1 104 ? 4.226 4.432 -2.044 1.00 92.62 104 SER A CA 1
ATOM 677 C C . SER A 1 104 ? 5.064 3.566 -2.989 1.00 92.62 104 SER A C 1
ATOM 679 O O . SER A 1 104 ? 5.710 2.598 -2.581 1.00 92.62 104 SER A O 1
ATOM 681 N N . GLY A 1 105 ? 5.010 3.874 -4.283 1.00 90.00 105 GLY A N 1
ATOM 682 C CA . GLY A 1 105 ? 5.773 3.157 -5.301 1.00 90.00 105 GLY A CA 1
ATOM 683 C C . GLY A 1 105 ? 7.281 3.404 -5.206 1.00 90.00 105 GLY A C 1
ATOM 684 O O . GLY A 1 105 ? 7.724 4.465 -4.766 1.00 90.00 105 GLY A O 1
ATOM 685 N N . GLY A 1 106 ? 8.079 2.432 -5.651 1.00 86.75 106 GLY A N 1
ATOM 686 C CA . GLY A 1 106 ? 9.534 2.580 -5.723 1.00 86.75 106 GLY A CA 1
ATOM 687 C C . GLY A 1 106 ? 9.956 3.610 -6.775 1.00 86.75 106 GLY A C 1
ATOM 688 O O . GLY A 1 106 ? 9.473 3.581 -7.910 1.00 86.75 106 GLY A O 1
ATOM 689 N N . ALA A 1 107 ? 10.866 4.516 -6.414 1.00 83.00 107 ALA A N 1
ATOM 690 C CA . ALA A 1 107 ? 11.389 5.533 -7.325 1.00 83.00 107 ALA A CA 1
ATOM 691 C C . ALA A 1 107 ? 12.619 5.022 -8.078 1.00 83.00 107 ALA A C 1
ATOM 693 O O . ALA A 1 107 ? 13.508 4.475 -7.437 1.00 83.00 107 ALA A O 1
ATOM 694 N N . ASN A 1 108 ? 12.726 5.281 -9.387 1.00 79.62 108 ASN A N 1
ATOM 695 C CA . ASN A 1 108 ? 13.897 4.939 -10.210 1.00 79.62 108 ASN A CA 1
ATOM 696 C C . ASN A 1 108 ? 15.144 5.762 -9.825 1.00 79.62 108 ASN A C 1
ATOM 698 O O . ASN A 1 108 ? 15.527 6.726 -10.491 1.00 79.62 108 ASN A O 1
ATOM 702 N N . LYS A 1 109 ? 15.744 5.401 -8.694 1.00 77.25 109 LYS A N 1
ATOM 703 C CA . LYS A 1 109 ? 16.926 6.017 -8.096 1.00 77.25 109 LYS A CA 1
ATOM 704 C C . LYS A 1 109 ? 17.792 4.930 -7.475 1.00 77.25 109 LYS A C 1
ATOM 706 O O . LYS A 1 109 ? 17.303 3.882 -7.066 1.00 77.25 109 LYS A O 1
ATOM 711 N N . ASN A 1 110 ? 19.092 5.195 -7.407 1.00 75.25 110 ASN A N 1
ATOM 712 C CA . ASN A 1 110 ? 20.044 4.254 -6.835 1.00 75.25 110 ASN A CA 1
ATOM 713 C C . ASN A 1 110 ? 19.858 4.156 -5.313 1.00 75.25 110 ASN A C 1
ATOM 715 O O . ASN A 1 110 ? 19.895 5.193 -4.655 1.00 75.25 110 ASN A O 1
ATOM 719 N N . ILE A 1 111 ? 19.702 2.940 -4.778 1.00 78.25 111 ILE A N 1
ATOM 720 C CA . ILE A 1 111 ? 19.490 2.665 -3.344 1.00 78.25 111 ILE A CA 1
ATOM 721 C C . ILE A 1 111 ? 18.346 3.536 -2.797 1.00 78.25 111 ILE A C 1
ATOM 723 O O . ILE A 1 111 ? 18.568 4.525 -2.097 1.00 78.25 111 ILE A O 1
ATOM 727 N N . SER A 1 112 ? 17.116 3.211 -3.191 1.00 83.75 112 SER A N 1
ATOM 728 C CA . SER A 1 112 ? 15.904 3.942 -2.817 1.00 83.75 112 SER A CA 1
ATOM 729 C C . SER A 1 112 ? 14.803 2.987 -2.366 1.00 83.75 112 SER A C 1
ATOM 731 O O . SER A 1 112 ? 14.845 1.791 -2.646 1.00 83.75 112 SER A O 1
ATOM 733 N N . CYS A 1 113 ? 13.794 3.525 -1.689 1.00 86.75 113 CYS A N 1
ATOM 734 C CA . CYS A 1 113 ? 12.552 2.807 -1.432 1.00 86.75 113 CYS A CA 1
ATOM 735 C C . CYS A 1 113 ? 11.356 3.759 -1.408 1.00 86.75 113 CYS A C 1
ATOM 737 O O . CYS A 1 113 ? 11.490 4.946 -1.078 1.00 86.75 113 CYS A O 1
ATOM 739 N N . GLY A 1 114 ? 10.179 3.223 -1.723 1.00 89.88 114 GLY A N 1
ATOM 740 C CA . GLY A 1 114 ? 8.914 3.889 -1.427 1.00 89.88 114 GLY A CA 1
ATOM 741 C C . GLY A 1 114 ? 8.672 3.981 0.082 1.00 89.88 114 GLY A C 1
ATOM 742 O O . GLY A 1 114 ? 9.174 3.173 0.855 1.00 89.88 114 GLY A O 1
ATOM 743 N N . GLY A 1 115 ? 7.909 4.978 0.503 1.00 92.50 115 GLY A N 1
ATOM 744 C CA . GLY A 1 115 ? 7.497 5.204 1.877 1.00 92.50 115 GLY A CA 1
ATOM 745 C C . GLY A 1 115 ? 6.378 4.283 2.349 1.00 92.50 115 GLY A C 1
ATOM 746 O O . GLY A 1 115 ? 5.418 4.037 1.619 1.00 92.50 115 GLY A O 1
ATOM 747 N N . GLY A 1 116 ? 6.487 3.762 3.570 1.00 92.06 116 GLY A N 1
ATOM 748 C CA . GLY A 1 116 ? 5.482 2.844 4.106 1.00 92.06 116 GLY A CA 1
ATOM 749 C C . GLY A 1 116 ? 4.174 3.532 4.507 1.00 92.06 116 GLY A C 1
ATOM 750 O O . GLY A 1 116 ? 4.158 4.692 4.918 1.00 92.06 116 GLY A O 1
ATOM 751 N N . GLY A 1 117 ? 3.055 2.822 4.374 1.00 92.31 117 GLY A N 1
ATOM 752 C CA . GLY A 1 117 ? 1.710 3.337 4.640 1.00 92.31 117 GLY A CA 1
ATOM 753 C C . GLY A 1 117 ? 1.429 3.608 6.122 1.00 92.31 117 GLY A C 1
ATOM 754 O O . GLY A 1 117 ? 2.012 2.984 7.010 1.00 92.31 117 GLY A O 1
ATOM 755 N N . GLY A 1 118 ? 0.514 4.542 6.393 1.00 90.31 118 GLY A N 1
ATOM 756 C CA . GLY A 1 118 ? -0.001 4.820 7.733 1.00 90.31 118 GLY A CA 1
ATOM 757 C C . GLY A 1 118 ? -0.914 3.716 8.275 1.00 90.31 118 GLY A C 1
ATOM 758 O O . GLY A 1 118 ? -1.666 3.077 7.530 1.00 90.31 118 GLY A O 1
ATOM 759 N N . SER A 1 119 ? -0.897 3.530 9.589 1.00 85.44 119 SER A N 1
ATOM 760 C CA . SER A 1 119 ? -1.734 2.582 10.325 1.00 85.44 119 SER A CA 1
ATOM 761 C C . SER A 1 119 ? -2.939 3.256 10.978 1.00 85.44 119 SER A C 1
ATOM 763 O O . SER A 1 119 ? -2.893 4.417 11.370 1.00 85.44 119 SER A O 1
ATOM 765 N N . PHE A 1 120 ? -4.024 2.506 11.165 1.00 80.56 120 PHE A N 1
ATOM 766 C CA . PHE A 1 120 ? -5.115 2.908 12.049 1.00 80.56 120 PHE A CA 1
ATOM 767 C C . PHE A 1 120 ? -5.022 2.108 13.338 1.00 80.56 120 PHE A C 1
ATOM 769 O O . PHE A 1 120 ? -5.323 0.914 13.353 1.00 80.56 120 PHE A O 1
ATOM 776 N N . ASN A 1 121 ? -4.593 2.761 14.415 1.00 71.62 121 ASN A N 1
ATOM 777 C CA . ASN A 1 121 ? -4.514 2.137 15.724 1.00 71.62 121 ASN A CA 1
ATOM 778 C C . ASN A 1 121 ? -5.332 2.942 16.734 1.00 71.62 121 ASN A C 1
ATOM 780 O O . ASN A 1 121 ? -4.838 3.875 17.359 1.00 71.62 121 ASN A O 1
ATOM 784 N N . ASN A 1 122 ? -6.617 2.601 16.847 1.00 74.88 122 ASN A N 1
ATOM 785 C CA . ASN A 1 122 ? -7.539 3.179 17.834 1.00 74.88 122 ASN A CA 1
ATOM 786 C C . ASN A 1 122 ? -8.055 2.126 18.837 1.00 74.88 122 ASN A C 1
ATOM 788 O O . ASN A 1 122 ? -8.999 2.365 19.582 1.00 74.88 122 ASN A O 1
ATOM 792 N N . GLY A 1 123 ? -7.469 0.924 18.830 1.00 67.25 123 GLY A N 1
ATOM 793 C CA . GLY A 1 123 ? -7.774 -0.122 19.809 1.00 67.25 123 GLY A CA 1
ATOM 794 C C . GLY A 1 123 ? -7.014 0.091 21.120 1.00 67.25 123 GLY A C 1
ATOM 795 O O . GLY A 1 123 ? -6.023 0.812 21.151 1.00 67.25 123 GLY A O 1
ATOM 796 N N . THR A 1 124 ? -7.443 -0.565 22.198 1.00 67.00 124 THR A N 1
ATOM 797 C CA . THR A 1 124 ? -6.784 -0.504 23.520 1.00 67.00 124 THR A CA 1
ATOM 798 C C . THR A 1 124 ? -5.570 -1.434 23.645 1.00 67.00 124 THR A C 1
ATOM 800 O O . THR A 1 124 ? -4.677 -1.168 24.441 1.00 67.00 124 THR A O 1
ATOM 803 N N . ASN A 1 125 ? -5.495 -2.490 22.826 1.00 66.75 125 ASN A N 1
ATOM 804 C CA . ASN A 1 125 ? -4.412 -3.486 22.825 1.00 66.75 125 ASN A CA 1
ATOM 805 C C . ASN A 1 125 ? -3.483 -3.305 21.620 1.00 66.75 125 ASN A C 1
ATOM 807 O O . ASN A 1 125 ? -3.366 -4.171 20.750 1.00 66.75 125 ASN A O 1
ATOM 811 N N . GLN A 1 126 ? -2.860 -2.136 21.555 1.00 65.69 126 GLN A N 1
ATOM 812 C CA . GLN A 1 126 ? -2.007 -1.725 20.449 1.00 65.69 126 GLN A CA 1
ATOM 813 C C . GLN A 1 126 ? -0.664 -2.459 20.457 1.00 65.69 126 GLN A C 1
ATOM 815 O O . GLN A 1 126 ? -0.003 -2.540 21.488 1.00 65.69 126 GLN A O 1
ATOM 820 N N . GLN A 1 127 ? -0.231 -2.941 19.291 1.00 66.06 127 GLN A N 1
ATOM 821 C CA . GLN A 1 127 ? 1.143 -3.394 19.059 1.00 66.06 127 GLN A CA 1
ATOM 822 C C . GLN A 1 127 ? 1.823 -2.374 18.145 1.00 66.06 127 GLN A C 1
ATOM 824 O O . GLN A 1 127 ? 1.738 -2.469 16.925 1.00 66.06 127 GLN A O 1
ATOM 829 N N . ASN A 1 128 ? 2.439 -1.365 18.763 1.00 67.00 128 ASN A N 1
ATOM 830 C CA . ASN A 1 128 ? 3.113 -0.253 18.080 1.00 67.00 128 ASN A CA 1
ATOM 831 C C . ASN A 1 128 ? 4.589 -0.554 17.778 1.00 67.00 128 ASN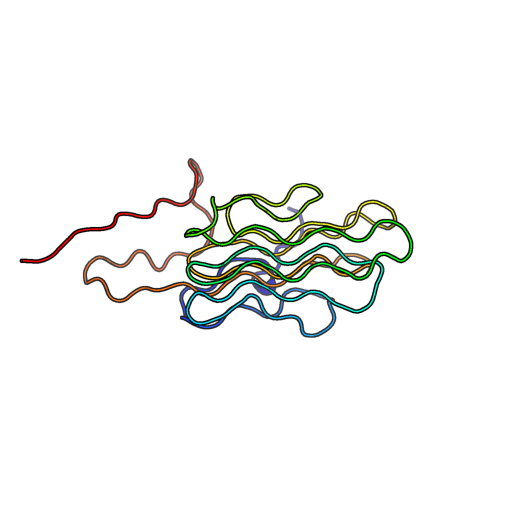 A C 1
ATOM 833 O O . ASN A 1 128 ? 5.359 0.348 17.458 1.00 67.00 128 ASN A O 1
ATOM 837 N N . GLU A 1 129 ? 5.004 -1.814 17.897 1.00 65.75 129 GLU A N 1
ATOM 838 C CA . GLU A 1 129 ? 6.327 -2.234 17.464 1.00 65.75 129 GLU A CA 1
ATOM 839 C C . GLU A 1 129 ? 6.288 -2.472 15.956 1.00 65.75 129 GLU A C 1
ATOM 841 O O . GLU A 1 129 ? 5.717 -3.441 15.448 1.00 65.75 129 GLU A O 1
ATOM 846 N N . CYS A 1 130 ? 6.833 -1.503 15.231 1.00 62.22 130 CYS A N 1
ATOM 847 C CA . CYS A 1 130 ? 6.887 -1.535 13.786 1.00 62.22 130 CYS A CA 1
ATOM 848 C C . CYS A 1 130 ? 7.796 -2.673 13.303 1.00 62.22 130 CYS A C 1
ATOM 850 O O . CYS A 1 130 ? 8.963 -2.794 13.668 1.00 62.22 130 CYS A O 1
ATOM 852 N N . CYS A 1 131 ? 7.215 -3.449 12.388 1.00 59.00 131 CYS A N 1
ATOM 853 C CA . CYS A 1 131 ? 7.875 -3.862 11.152 1.00 59.00 131 CYS A CA 1
ATOM 854 C C . CYS A 1 131 ? 8.820 -5.058 11.199 1.00 59.00 131 CYS A C 1
ATOM 856 O O . CYS A 1 131 ? 9.265 -5.499 10.145 1.00 59.00 131 CYS A O 1
ATOM 858 N N . TYR A 1 132 ? 9.005 -5.688 12.358 1.00 60.03 132 TYR A N 1
ATOM 859 C CA . TYR A 1 132 ? 9.816 -6.903 12.450 1.00 60.03 132 TYR A CA 1
ATOM 860 C C . TYR A 1 132 ? 9.159 -7.949 13.343 1.00 60.03 132 TYR A C 1
ATOM 862 O O . TYR A 1 132 ? 9.678 -8.332 14.388 1.00 60.03 132 TYR A O 1
ATOM 870 N N . LYS A 1 133 ? 8.021 -8.494 12.892 1.00 53.34 133 LYS A N 1
ATOM 871 C CA . LYS A 1 133 ? 7.710 -9.868 13.289 1.00 53.34 133 LYS A CA 1
ATOM 872 C C . LYS A 1 133 ? 8.707 -10.770 12.575 1.00 53.34 133 LYS A C 1
ATOM 874 O O . LYS A 1 133 ? 8.719 -10.830 11.352 1.00 53.34 133 LYS A O 1
ATOM 879 N N . THR A 1 134 ? 9.515 -11.500 13.337 1.00 46.75 134 THR A N 1
ATOM 880 C CA . THR A 1 134 ? 10.425 -12.526 12.801 1.00 46.75 134 THR A CA 1
ATOM 881 C C . THR A 1 134 ? 9.677 -13.665 12.095 1.00 46.75 134 THR A C 1
ATOM 883 O O . THR A 1 134 ? 10.299 -14.471 11.408 1.00 46.75 134 THR A O 1
ATOM 886 N N . VAL A 1 135 ? 8.342 -13.730 12.237 1.00 46.56 135 VAL A N 1
ATOM 887 C CA . VAL A 1 135 ? 7.472 -14.723 11.599 1.00 46.56 135 VAL A CA 1
ATOM 888 C C . VAL A 1 135 ? 6.057 -14.166 11.348 1.00 46.56 135 VAL A C 1
ATOM 890 O O . VAL A 1 135 ? 5.404 -13.678 12.273 1.00 46.56 135 VAL A O 1
ATOM 893 N N . GLY A 1 136 ? 5.553 -14.314 10.114 1.00 50.53 136 GLY A N 1
ATOM 894 C CA . GLY A 1 136 ? 4.145 -14.101 9.731 1.00 50.53 136 GLY A CA 1
ATOM 895 C C . GLY A 1 136 ? 3.814 -12.766 9.038 1.00 50.53 136 GLY A C 1
ATOM 896 O O . GLY A 1 136 ? 4.528 -11.779 9.175 1.00 50.53 136 GLY A O 1
ATOM 897 N N . HIS A 1 137 ? 2.706 -12.737 8.287 1.00 57.50 137 HIS A N 1
ATOM 898 C CA . HIS A 1 137 ? 2.175 -11.530 7.632 1.00 57.50 137 HIS A CA 1
ATOM 899 C C . HIS A 1 137 ? 1.483 -10.578 8.627 1.00 57.50 137 HIS A C 1
ATOM 901 O O . HIS A 1 137 ? 1.080 -10.982 9.724 1.00 57.50 137 HIS A O 1
ATOM 907 N N . GLY A 1 138 ? 1.291 -9.314 8.227 1.00 54.16 138 GLY A N 1
ATOM 908 C CA . GLY A 1 138 ? 0.423 -8.376 8.945 1.00 54.16 138 GLY A CA 1
ATOM 909 C C . GLY A 1 138 ? -0.996 -8.943 9.097 1.00 54.16 138 GLY A C 1
ATOM 910 O O . GLY A 1 138 ? -1.539 -9.529 8.164 1.00 54.16 138 GLY A O 1
ATOM 911 N N . LYS A 1 139 ? -1.588 -8.811 10.289 1.00 61.22 139 LYS A N 1
ATOM 912 C CA . LYS A 1 139 ? -2.909 -9.362 10.631 1.00 61.22 139 LYS A CA 1
ATOM 913 C C . LYS A 1 139 ? -3.856 -8.221 10.983 1.00 61.22 139 LYS A C 1
ATOM 915 O O . LYS A 1 139 ? -3.590 -7.493 11.934 1.00 61.22 139 LYS A O 1
ATOM 920 N N . VAL A 1 140 ? -4.972 -8.112 10.267 1.00 54.91 140 VAL A N 1
ATOM 921 C CA . VAL A 1 140 ? -6.077 -7.201 10.600 1.00 54.91 140 VAL A CA 1
ATOM 922 C C . VAL A 1 140 ? -7.196 -8.023 11.242 1.00 54.91 140 VAL A C 1
ATOM 924 O O . VAL A 1 140 ? -7.624 -9.026 10.676 1.00 54.91 140 VAL A O 1
ATOM 927 N N . ILE A 1 141 ? -7.650 -7.631 12.437 1.00 67.00 141 ILE A N 1
ATOM 928 C CA . ILE A 1 141 ? -8.801 -8.239 13.123 1.00 67.00 141 ILE A CA 1
ATOM 929 C C . ILE A 1 141 ? -9.873 -7.162 13.251 1.00 67.00 141 ILE A C 1
ATOM 931 O O . ILE A 1 141 ? -9.654 -6.158 13.923 1.00 67.00 141 ILE A O 1
ATOM 935 N N . ILE A 1 142 ? -11.017 -7.373 12.604 1.00 64.50 142 ILE A N 1
ATOM 936 C CA . ILE A 1 142 ? -12.175 -6.484 12.707 1.00 64.50 142 ILE A CA 1
ATOM 937 C C . ILE A 1 142 ? -13.126 -7.090 13.737 1.00 64.50 142 ILE A C 1
ATOM 939 O O . ILE A 1 142 ? -13.686 -8.161 13.508 1.00 64.50 142 ILE A O 1
ATOM 943 N N . THR A 1 143 ? -13.294 -6.407 14.868 1.00 74.06 143 THR A N 1
ATOM 944 C CA . THR A 1 143 ? -14.262 -6.783 15.904 1.00 74.06 143 THR A CA 1
ATOM 945 C C . THR A 1 143 ? -15.417 -5.794 15.869 1.00 74.06 143 THR A C 1
ATOM 947 O O . THR A 1 143 ? -15.214 -4.602 16.094 1.00 74.06 143 THR A O 1
ATOM 950 N N . PHE A 1 144 ? -16.626 -6.282 15.597 1.00 70.75 144 PHE A N 1
ATOM 951 C CA . PHE A 1 144 ? -17.833 -5.47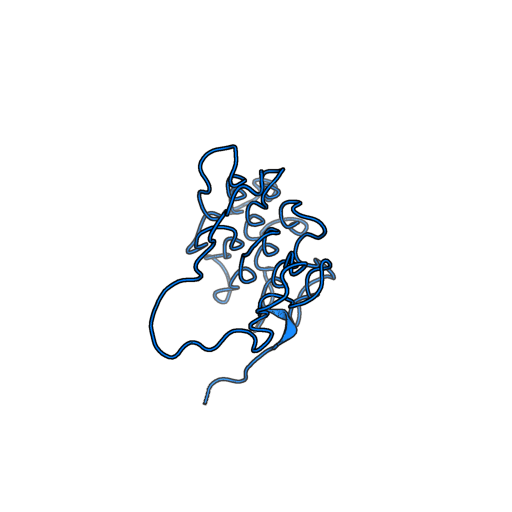0 15.710 1.00 70.75 144 PHE A CA 1
ATOM 952 C C . PHE A 1 144 ? -18.201 -5.323 17.186 1.00 70.75 144 PHE A C 1
ATOM 954 O O . PHE A 1 144 ? -18.358 -6.322 17.887 1.00 70.75 144 PHE A O 1
ATOM 961 N N . LEU A 1 145 ? -18.306 -4.080 17.650 1.00 77.12 145 LEU A N 1
ATOM 962 C CA . LEU A 1 145 ? -18.823 -3.759 18.975 1.00 77.12 145 LEU A CA 1
ATOM 963 C C . LEU A 1 145 ? -20.321 -3.476 18.839 1.00 77.12 145 LEU A C 1
ATOM 965 O O . LEU A 1 145 ? -20.723 -2.725 17.948 1.00 77.12 145 LEU A O 1
ATOM 969 N N . TYR A 1 146 ? -21.113 -4.130 19.682 1.00 72.19 146 TYR A N 1
ATOM 970 C CA . TYR A 1 146 ? -22.566 -3.999 19.787 1.00 72.19 146 TYR A CA 1
ATOM 971 C C . TYR A 1 146 ? -22.946 -3.160 21.005 1.00 72.19 146 TYR A C 1
ATOM 973 O O . TYR A 1 146 ? -22.227 -3.251 22.028 1.00 72.19 146 TYR A O 1
#

Foldseek 3Di:
DPDDDCQLFAAQAQWWHQWFPADRFGFEGNFAWTEEDAPPWWWKFHAQPAWTHWHDPDPFHWHTHGHVVRPQGAIPDPGDRLWTHGGDPAATFEFGAGENTHWYIGHRDHPIYTIHHYYDDPDPPDDRPIDDPVDDDDDDDDDDDD

Organism: Pocillopora damicornis (NCBI:txid46731)

Secondary structure (DSSP, 8-state):
-PPP-TTTSPBSSSSPP--BSSSS-PPP-TTPPPP--SSSBPPPPP-SSSPPPPPP-SSSPPPPPPPGGGT-PPPTTT--TTPPP-B-SSS-BPPPP-SSSPPPPPBSSSS-BPPPPBP---SSS-----S--SSS----------